Protein AF-A0A7Z0LKZ8-F1 (afdb_monomer_lite)

Organism: NCBI:txid1449798

Sequence (129 aa):
MATPSHTTPFEPLSSDSLTPWLSISQPILQWWMEQSVKGVQPLINVQLAWLESVSSAMQMEIEFCQAIAESNEKISHCLLINQSSPKSVQEITDCYQQAMQGLRNAQYDRFNKVTKLSQDFRKVLWEEI

pLDDT: mean 78.43, std 14.23, range [39.22, 91.31]

Foldseek 3Di:
DDDDDDDDPDDPDDPPPVVVVCVVCVVVVVVVVVVVVVVCVLVVQLVVLVVVLVVVLVVLVVVLVVLVVQLVVQLCCLPPVPPVDDDDPVSNVVSNVVSVVSSVVSVVVSVVVNVVSVVVSVVSVVVSD

Secondary structure (DSSP, 8-state):
---PPPPPS-----TTSSHHHHHHHHHHHHHHHHHHHHHHHHHHHHHHHHHHHHHHHHHHHHHHHHHHHHHHHHHHHHHHS-TTS---HHHHHHHHHHHHHHHHHHHHHHHHHHHHHHHHHHHHHHHH-

Structure (mmCIF, N/CA/C/O backbone):
data_AF-A0A7Z0LKZ8-F1
#
_entry.id   AF-A0A7Z0LKZ8-F1
#
loop_
_atom_site.group_PDB
_atom_site.id
_atom_site.type_symbol
_atom_site.label_atom_id
_atom_site.label_alt_id
_atom_site.label_comp_id
_atom_site.label_asym_id
_atom_site.label_entity_id
_atom_site.label_seq_id
_atom_site.pdbx_PDB_ins_code
_atom_site.Cartn_x
_atom_site.Cartn_y
_atom_site.Cartn_z
_atom_site.occupancy
_atom_site.B_iso_or_equiv
_atom_site.auth_seq_id
_atom_site.auth_comp_id
_atom_site.auth_asym_id
_atom_site.auth_atom_id
_atom_site.pdbx_PDB_model_num
ATOM 1 N N . MET A 1 1 ? 83.656 18.814 -13.928 1.00 39.47 1 MET A N 1
ATOM 2 C CA . MET A 1 1 ? 82.772 19.174 -12.800 1.00 39.47 1 MET A CA 1
ATOM 3 C C . MET A 1 1 ? 81.371 19.302 -13.360 1.00 39.47 1 MET A C 1
ATOM 5 O O . MET A 1 1 ? 81.156 20.160 -14.202 1.00 39.47 1 MET A O 1
ATOM 9 N N . ALA A 1 2 ? 80.491 18.370 -13.002 1.00 44.22 2 ALA A N 1
ATOM 10 C CA . ALA A 1 2 ? 79.100 18.347 -13.430 1.00 44.22 2 ALA A CA 1
ATOM 11 C C . ALA A 1 2 ? 78.221 18.899 -12.304 1.00 44.22 2 ALA A C 1
ATOM 13 O O . ALA A 1 2 ? 78.412 18.531 -11.146 1.00 44.22 2 ALA A O 1
ATOM 14 N N . THR A 1 3 ? 77.243 19.721 -12.660 1.00 39.22 3 THR A N 1
ATOM 15 C CA . THR A 1 3 ? 76.074 20.027 -11.832 1.00 39.22 3 THR A CA 1
ATOM 16 C C . THR A 1 3 ? 74.838 19.868 -12.719 1.00 39.22 3 THR A C 1
ATOM 18 O O . THR A 1 3 ? 74.754 20.548 -13.742 1.00 39.22 3 THR A O 1
ATOM 21 N N . PRO A 1 4 ? 73.899 18.959 -12.396 1.00 45.97 4 PRO A N 1
ATOM 22 C CA . PRO A 1 4 ? 72.660 18.808 -13.143 1.00 45.97 4 PRO A CA 1
ATOM 23 C C . PRO A 1 4 ? 71.596 19.750 -12.564 1.00 45.97 4 PRO A C 1
ATOM 25 O O . PRO A 1 4 ? 71.349 19.757 -11.358 1.00 45.97 4 PRO A O 1
ATOM 28 N N . SER A 1 5 ? 70.956 20.549 -13.416 1.00 44.25 5 SER A N 1
ATOM 29 C CA . SER A 1 5 ? 69.784 21.342 -13.039 1.00 44.25 5 SER A CA 1
ATOM 30 C C . SER A 1 5 ? 68.519 20.527 -13.298 1.00 44.25 5 SER A C 1
ATOM 32 O O . SER A 1 5 ? 68.289 20.042 -14.402 1.00 44.25 5 SER A O 1
ATOM 34 N N . HIS A 1 6 ? 67.743 20.350 -12.231 1.00 45.03 6 HIS A N 1
ATOM 35 C CA . HIS A 1 6 ? 66.535 19.540 -12.138 1.00 45.03 6 HIS A CA 1
ATOM 36 C C . HIS A 1 6 ? 65.446 19.948 -13.143 1.00 45.03 6 HIS A C 1
ATOM 38 O O . HIS A 1 6 ? 65.001 21.093 -13.160 1.00 45.03 6 HIS A O 1
ATOM 44 N N . THR A 1 7 ? 64.954 18.971 -13.906 1.00 44.53 7 THR A N 1
ATOM 45 C CA . THR A 1 7 ? 63.689 19.037 -14.644 1.00 44.53 7 THR A CA 1
ATOM 46 C C . THR A 1 7 ? 62.526 19.004 -13.650 1.00 44.53 7 THR A C 1
ATOM 48 O O . THR A 1 7 ? 62.366 18.039 -12.902 1.00 44.53 7 THR A O 1
ATOM 51 N N . THR A 1 8 ? 61.711 20.057 -13.617 1.00 50.03 8 THR A N 1
ATOM 52 C CA . THR A 1 8 ? 60.426 20.068 -12.905 1.00 50.03 8 THR A CA 1
ATOM 53 C C . THR A 1 8 ? 59.398 19.211 -13.666 1.00 50.03 8 THR A C 1
ATOM 55 O O . THR A 1 8 ? 59.242 19.432 -14.864 1.00 50.03 8 THR A O 1
ATOM 58 N N . PRO A 1 9 ? 58.672 18.261 -13.034 1.00 48.47 9 PRO A N 1
ATOM 59 C CA . PRO A 1 9 ? 57.892 17.235 -13.752 1.00 48.47 9 PRO A CA 1
ATOM 60 C C . PRO A 1 9 ? 56.488 17.650 -14.215 1.00 48.47 9 PRO A C 1
ATOM 62 O O . PRO A 1 9 ? 55.727 16.797 -14.658 1.00 48.47 9 PRO A O 1
ATOM 65 N N . PHE A 1 10 ? 56.104 18.917 -14.075 1.00 55.53 10 PHE A N 1
ATOM 66 C CA . PHE A 1 10 ? 54.751 19.367 -14.401 1.00 55.53 10 PHE A CA 1
ATOM 67 C C . PHE A 1 10 ? 54.793 20.475 -15.450 1.00 55.53 10 PHE A C 1
ATOM 69 O O . PHE A 1 10 ? 54.644 21.657 -15.147 1.00 55.53 10 PHE A O 1
ATOM 76 N N . GLU A 1 11 ? 54.988 20.068 -16.703 1.00 47.03 11 GLU A N 1
ATOM 77 C CA . GLU A 1 11 ? 54.425 20.809 -17.830 1.00 47.03 11 GLU A CA 1
ATOM 78 C C . GLU A 1 11 ? 52.899 20.616 -17.815 1.00 47.03 11 GLU A C 1
ATOM 80 O O . GLU A 1 11 ? 52.426 19.479 -17.703 1.00 47.03 11 GLU A O 1
ATOM 85 N N . PRO A 1 12 ? 52.099 21.690 -17.913 1.00 50.62 12 PRO A N 1
ATOM 86 C CA . PRO A 1 12 ? 50.668 21.550 -18.107 1.00 50.62 12 PRO A CA 1
ATOM 87 C C . PRO A 1 12 ? 50.455 20.967 -19.506 1.00 50.62 12 PRO A C 1
ATOM 89 O O . PRO A 1 12 ? 50.773 21.612 -20.505 1.00 50.62 12 PRO A O 1
ATOM 92 N N . LEU A 1 13 ? 49.950 19.729 -19.562 1.00 50.47 13 LEU A N 1
ATOM 93 C CA . LEU A 1 13 ? 49.548 19.062 -20.800 1.00 50.47 13 LEU A CA 1
ATOM 94 C C . LEU A 1 13 ? 48.738 20.040 -21.654 1.00 50.47 13 LEU A C 1
ATOM 96 O O . LEU A 1 13 ? 47.662 20.493 -21.263 1.00 50.47 13 LEU A O 1
ATOM 100 N N . SER A 1 14 ? 49.308 20.398 -22.801 1.00 51.78 14 SER A N 1
ATOM 101 C CA . SER A 1 14 ? 48.744 21.359 -23.733 1.00 51.78 14 SER A CA 1
ATOM 102 C C . SER A 1 14 ? 47.343 20.906 -24.147 1.00 51.78 14 SER A C 1
ATOM 104 O O . SER A 1 14 ? 47.163 19.800 -24.669 1.00 51.78 14 SER A O 1
ATOM 106 N N . SER A 1 15 ? 46.362 21.782 -23.918 1.00 52.75 15 SER A N 1
ATOM 107 C CA . SER A 1 15 ? 44.928 21.585 -24.180 1.00 52.75 15 SER A CA 1
ATOM 108 C C . SER A 1 15 ? 44.588 21.200 -25.633 1.00 52.75 15 SER A C 1
ATOM 110 O O . SER A 1 15 ? 43.468 20.767 -25.896 1.00 52.75 15 SER A O 1
ATOM 112 N N . ASP A 1 16 ? 45.537 21.324 -26.565 1.00 52.94 16 ASP A N 1
ATOM 113 C CA . ASP A 1 16 ? 45.336 21.112 -28.004 1.00 52.94 16 ASP A CA 1
ATOM 114 C C . ASP A 1 16 ? 45.506 19.654 -28.463 1.00 52.94 16 ASP A C 1
ATOM 116 O O . ASP A 1 16 ? 45.137 19.316 -29.585 1.00 52.94 16 ASP A O 1
ATOM 120 N N . SER A 1 17 ? 46.046 18.762 -27.625 1.00 55.66 17 SER A N 1
ATOM 121 C CA . SER A 1 17 ? 46.312 17.365 -28.025 1.00 55.66 17 SER A CA 1
ATOM 122 C C . SER A 1 17 ? 45.145 16.402 -27.773 1.00 55.66 17 SER A C 1
ATOM 124 O O . SER A 1 17 ? 45.088 15.325 -28.366 1.00 55.66 17 SER A O 1
ATOM 126 N N . LEU A 1 18 ? 44.196 16.782 -26.912 1.00 55.25 18 LEU A N 1
ATOM 127 C CA . LEU A 1 18 ? 43.050 15.943 -26.540 1.00 55.25 18 LEU A CA 1
ATOM 128 C C . LEU A 1 18 ? 41.867 16.085 -27.510 1.00 55.25 18 LEU A C 1
ATOM 130 O O . LEU A 1 18 ? 41.030 15.187 -27.592 1.00 55.25 18 LEU A O 1
ATOM 134 N N . THR A 1 19 ? 41.798 17.179 -28.271 1.00 61.78 19 THR A N 1
ATOM 135 C CA . THR A 1 19 ? 40.689 17.497 -29.184 1.00 61.78 19 THR A CA 1
ATOM 136 C C . THR A 1 19 ? 40.530 16.536 -30.374 1.00 61.78 19 THR A C 1
ATOM 138 O O . THR A 1 19 ? 39.378 16.225 -30.687 1.00 61.78 19 THR A O 1
ATOM 141 N N . PRO A 1 20 ? 41.587 15.984 -31.014 1.00 64.81 20 PRO A N 1
ATOM 142 C CA . PRO A 1 20 ? 41.414 15.055 -32.139 1.00 64.81 20 PRO A CA 1
ATOM 143 C C . PRO A 1 20 ? 40.930 13.671 -31.688 1.00 64.81 20 PRO A C 1
ATOM 145 O O . PRO A 1 20 ? 40.146 13.016 -32.365 1.00 64.81 20 PRO A O 1
ATOM 148 N N . TRP A 1 21 ? 41.381 13.214 -30.519 1.00 65.06 21 TRP A N 1
ATOM 149 C CA . TRP A 1 21 ? 40.939 11.947 -29.934 1.00 65.06 21 TRP A CA 1
ATOM 150 C C . TRP A 1 21 ? 39.486 12.040 -29.441 1.00 65.06 21 TRP A C 1
ATOM 152 O O . TRP A 1 21 ? 38.699 11.112 -29.643 1.00 65.06 21 TRP A O 1
ATOM 162 N N . LEU A 1 22 ? 39.104 13.175 -28.846 1.00 71.06 22 LEU A N 1
ATOM 163 C CA . LEU A 1 22 ? 37.729 13.435 -28.415 1.00 71.06 22 LEU A CA 1
ATOM 164 C C . LEU A 1 22 ? 36.754 13.514 -29.597 1.00 71.06 22 LEU A C 1
ATOM 166 O O . LEU A 1 22 ? 35.635 13.024 -29.483 1.00 71.06 22 LEU A O 1
ATOM 170 N N . SER A 1 23 ? 37.167 14.068 -30.742 1.00 71.38 23 SER A N 1
ATOM 171 C CA . SER A 1 23 ? 36.319 14.110 -31.941 1.00 71.38 23 SER A CA 1
ATOM 172 C C . SER A 1 23 ? 36.159 12.736 -32.605 1.00 71.38 23 SER A C 1
ATOM 174 O O . SER A 1 23 ? 35.055 12.388 -33.018 1.00 71.38 23 SER A O 1
ATOM 176 N N . ILE A 1 24 ? 37.212 11.909 -32.642 1.00 78.75 24 ILE A N 1
ATOM 177 C CA . ILE A 1 24 ? 37.148 10.531 -33.168 1.00 78.75 24 ILE A CA 1
ATOM 178 C C . ILE A 1 24 ? 36.300 9.621 -32.267 1.00 78.75 24 ILE A C 1
ATOM 180 O O . ILE A 1 24 ? 35.567 8.763 -32.758 1.00 78.75 24 ILE A O 1
ATOM 184 N N . SER A 1 25 ? 36.381 9.801 -30.947 1.00 81.44 25 SER A N 1
ATOM 185 C CA . SER A 1 25 ? 35.616 9.012 -29.972 1.00 81.44 25 SER A CA 1
ATOM 186 C C . SER A 1 25 ? 34.181 9.505 -29.768 1.00 81.44 25 SER A C 1
ATOM 188 O O . SER A 1 25 ? 33.378 8.788 -29.172 1.00 81.44 25 SER A O 1
ATOM 190 N N . GLN A 1 26 ? 33.823 10.678 -30.298 1.00 83.44 26 GLN A N 1
ATOM 191 C CA . GLN A 1 26 ? 32.514 11.310 -30.121 1.00 83.44 26 GLN A CA 1
ATOM 192 C C . GLN A 1 26 ? 31.317 10.395 -30.454 1.00 83.44 26 GLN A C 1
ATOM 194 O O . GLN A 1 26 ? 30.395 10.343 -29.640 1.00 83.44 26 GLN A O 1
ATOM 199 N N . PRO A 1 27 ? 31.310 9.611 -31.554 1.00 86.38 27 PRO A N 1
ATOM 200 C CA . PRO A 1 27 ? 30.191 8.715 -31.861 1.00 86.38 27 PRO A CA 1
ATOM 201 C C . PRO A 1 27 ? 30.059 7.567 -30.852 1.00 86.38 27 PRO A C 1
ATOM 203 O O . PRO A 1 27 ? 28.953 7.173 -30.493 1.00 86.38 27 PRO A O 1
ATOM 206 N N . ILE A 1 28 ? 31.191 7.046 -30.365 1.00 87.25 28 ILE A N 1
ATOM 207 C CA . ILE A 1 28 ? 31.230 5.970 -29.365 1.00 87.25 28 ILE A CA 1
ATOM 208 C C . ILE A 1 28 ? 30.788 6.503 -28.002 1.00 87.25 28 ILE A C 1
ATOM 210 O O . ILE A 1 28 ? 30.022 5.839 -27.312 1.00 87.25 28 ILE A O 1
ATOM 214 N N . LEU A 1 29 ? 31.228 7.706 -27.626 1.00 87.06 29 LEU A N 1
ATOM 215 C CA . LEU A 1 29 ? 30.802 8.381 -26.399 1.00 87.06 29 LEU A CA 1
ATOM 216 C C . LEU A 1 29 ? 29.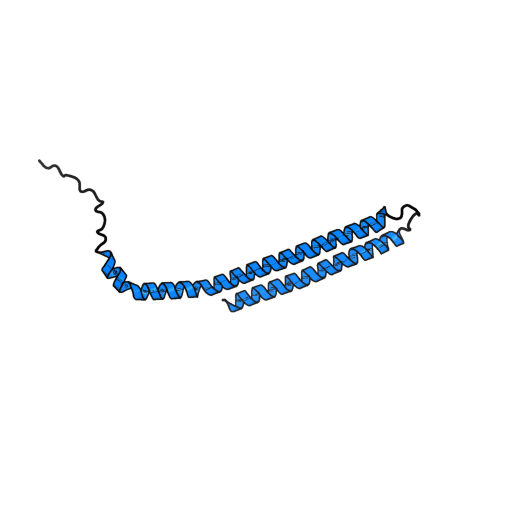306 8.696 -26.421 1.00 87.06 29 LEU A C 1
ATOM 218 O O . LEU A 1 29 ? 28.623 8.475 -25.423 1.00 87.06 29 LEU A O 1
ATOM 222 N N . GLN A 1 30 ? 28.787 9.161 -27.557 1.00 87.38 30 GLN A N 1
ATOM 223 C CA .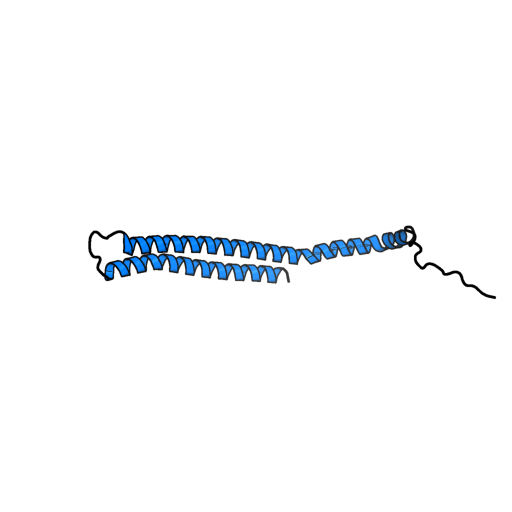 GLN A 1 30 ? 27.361 9.410 -27.729 1.00 87.38 30 GLN A CA 1
ATOM 224 C C . GLN A 1 30 ? 26.557 8.110 -27.623 1.00 87.38 30 GLN A C 1
ATOM 226 O O . GLN A 1 30 ? 25.609 8.050 -26.846 1.00 87.38 30 GLN A O 1
ATOM 231 N N . TRP A 1 31 ? 26.971 7.050 -28.321 1.00 87.81 31 TRP A N 1
ATOM 232 C CA . TRP A 1 31 ? 26.337 5.736 -28.210 1.00 87.81 31 TRP A CA 1
ATOM 233 C C . TRP A 1 31 ? 26.384 5.192 -26.776 1.00 87.81 31 TRP A C 1
ATOM 235 O O . TRP A 1 31 ? 25.381 4.702 -26.265 1.00 87.81 31 TRP A O 1
ATOM 245 N N . TRP A 1 32 ? 27.525 5.318 -26.096 1.00 87.50 32 TRP A N 1
ATOM 246 C CA . TRP A 1 32 ? 27.688 4.866 -24.716 1.00 87.50 32 TRP A CA 1
ATOM 247 C C . TRP A 1 32 ? 26.792 5.643 -23.748 1.00 87.50 32 TRP A C 1
ATOM 249 O O . TRP A 1 32 ? 26.207 5.052 -22.846 1.00 87.50 32 TRP A O 1
ATOM 259 N N . MET A 1 33 ? 26.637 6.951 -23.954 1.00 86.00 33 MET A N 1
ATOM 260 C CA . MET A 1 33 ? 25.734 7.796 -23.175 1.00 86.00 33 MET A CA 1
ATOM 261 C C . MET A 1 33 ? 24.261 7.462 -23.442 1.00 86.00 33 MET A C 1
ATOM 263 O O . MET A 1 33 ? 23.474 7.338 -22.509 1.00 86.00 33 MET A O 1
ATOM 267 N N . GLU A 1 34 ? 23.877 7.255 -24.701 1.00 85.94 34 GLU A N 1
ATOM 268 C CA . GLU A 1 34 ? 22.528 6.797 -25.047 1.00 85.94 34 GLU A CA 1
ATOM 269 C C . GLU A 1 34 ? 22.224 5.434 -24.410 1.00 85.94 34 GLU A C 1
ATOM 271 O O . GLU A 1 34 ? 21.108 5.193 -23.944 1.00 85.94 34 GLU A O 1
ATOM 276 N N . GLN A 1 35 ? 23.221 4.552 -24.351 1.00 84.94 35 GLN A N 1
ATOM 277 C CA . GLN A 1 35 ? 23.066 3.220 -23.789 1.00 84.94 35 GLN A CA 1
ATOM 278 C C . GLN A 1 35 ? 23.110 3.195 -22.262 1.00 84.94 35 GLN A C 1
ATOM 280 O O . GLN A 1 35 ? 22.396 2.397 -21.656 1.00 84.94 35 GLN A O 1
ATOM 285 N N . SER A 1 36 ? 23.868 4.088 -21.626 1.00 82.31 36 SER A N 1
ATOM 286 C CA . SER A 1 36 ? 23.857 4.240 -20.171 1.00 82.31 36 SER A CA 1
ATOM 287 C C . SER A 1 36 ? 22.518 4.790 -19.683 1.00 82.31 36 SER A C 1
ATOM 289 O O . SER A 1 36 ? 21.964 4.257 -18.727 1.00 82.31 36 SER A O 1
ATOM 291 N N . VAL A 1 37 ? 21.930 5.761 -20.391 1.00 81.69 37 VAL A N 1
ATOM 292 C CA . VAL A 1 37 ? 20.577 6.264 -20.094 1.00 81.69 37 VAL A CA 1
ATOM 293 C C . VAL A 1 37 ? 19.538 5.147 -20.207 1.00 81.69 37 VAL A C 1
ATOM 295 O O . VAL A 1 37 ? 18.734 4.960 -19.296 1.00 81.69 37 VAL A O 1
ATOM 298 N N . LYS A 1 38 ? 19.588 4.347 -21.279 1.00 80.44 38 LYS A N 1
ATOM 299 C CA . LYS A 1 38 ? 18.686 3.195 -21.445 1.00 80.44 38 LYS A CA 1
ATOM 300 C C . LYS A 1 38 ? 18.901 2.121 -20.377 1.00 80.44 38 LYS A C 1
ATOM 302 O O . LYS A 1 38 ? 17.932 1.515 -19.938 1.00 80.44 38 LYS A O 1
ATOM 307 N N . GLY A 1 39 ? 20.140 1.914 -19.933 1.00 78.19 39 GLY A N 1
ATOM 308 C CA . GLY A 1 39 ? 20.476 0.947 -18.886 1.00 78.19 39 GLY A CA 1
ATOM 309 C C . GLY A 1 39 ? 19.992 1.338 -17.486 1.00 78.19 39 GLY A C 1
ATOM 310 O O . GLY A 1 39 ? 19.819 0.463 -16.644 1.00 78.19 39 GLY A O 1
ATOM 311 N N . VAL A 1 40 ? 19.747 2.627 -17.228 1.00 83.88 40 VAL A N 1
ATOM 312 C CA . VAL A 1 40 ? 19.264 3.121 -15.923 1.00 83.88 40 VAL A CA 1
ATOM 313 C C . VAL A 1 40 ? 17.733 3.191 -15.861 1.00 83.88 40 VAL A C 1
ATOM 315 O O . VAL A 1 40 ? 17.166 3.196 -14.770 1.00 83.88 40 VAL A O 1
ATOM 318 N N . GLN A 1 41 ? 17.041 3.191 -17.004 1.00 84.25 41 GLN A N 1
ATOM 319 C CA . GLN A 1 41 ? 15.578 3.282 -17.053 1.00 84.25 41 GLN A CA 1
ATOM 320 C C . GLN A 1 41 ? 14.854 2.201 -16.218 1.00 84.25 41 GLN A C 1
ATO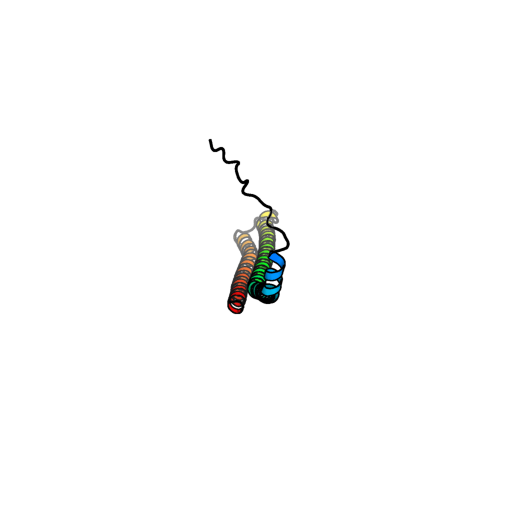M 322 O O . GLN A 1 41 ? 13.973 2.581 -15.443 1.00 84.25 41 GLN A O 1
ATOM 327 N N . PRO A 1 42 ? 15.235 0.907 -16.268 1.00 85.81 42 PRO A N 1
ATOM 328 C CA . PRO A 1 42 ? 14.594 -0.122 -15.443 1.00 85.81 42 PRO A CA 1
ATOM 329 C C . PRO A 1 42 ? 14.773 0.131 -13.942 1.00 85.81 42 PRO A C 1
ATOM 331 O O . PRO A 1 42 ? 13.848 -0.022 -13.147 1.00 85.81 42 PRO A O 1
ATOM 334 N N . LEU A 1 43 ? 15.956 0.613 -13.542 1.00 86.06 43 LEU A N 1
ATOM 335 C CA . LEU A 1 43 ? 16.245 0.958 -12.150 1.00 86.06 43 LEU A CA 1
ATOM 336 C C . LEU A 1 43 ? 15.374 2.125 -11.665 1.00 86.06 43 LEU A C 1
ATOM 338 O O . LEU A 1 43 ? 14.894 2.101 -10.533 1.00 86.06 43 LEU A O 1
ATOM 342 N N . ILE A 1 44 ? 15.148 3.131 -12.516 1.00 87.31 44 ILE A N 1
ATOM 343 C CA . ILE A 1 44 ? 14.243 4.246 -12.210 1.00 87.31 44 ILE A CA 1
ATOM 344 C C . ILE A 1 44 ? 12.812 3.732 -12.018 1.00 87.31 44 ILE A C 1
ATOM 346 O O . ILE A 1 44 ? 12.165 4.114 -11.044 1.00 87.31 44 ILE A O 1
ATOM 350 N N . ASN A 1 45 ? 12.336 2.841 -12.891 1.00 87.69 45 ASN A N 1
ATOM 351 C CA . ASN A 1 45 ? 10.989 2.270 -12.803 1.00 87.69 45 ASN A CA 1
ATOM 352 C C . ASN A 1 45 ? 10.798 1.471 -11.504 1.00 87.69 45 ASN A C 1
ATOM 354 O O . ASN A 1 45 ? 9.812 1.666 -10.793 1.00 87.69 45 ASN A O 1
ATOM 358 N N . VAL A 1 46 ? 11.777 0.639 -11.136 1.00 88.31 46 VAL A N 1
ATOM 359 C CA . VAL A 1 46 ? 11.761 -0.106 -9.867 1.00 88.31 46 VAL A CA 1
ATOM 360 C C . VAL A 1 46 ? 11.784 0.842 -8.665 1.00 88.31 46 VAL A C 1
ATOM 362 O O . VAL A 1 46 ? 11.032 0.641 -7.710 1.00 88.31 46 VAL A O 1
ATOM 365 N N . GLN A 1 47 ? 12.608 1.892 -8.703 1.00 88.00 47 GLN A N 1
ATOM 366 C CA . GLN A 1 47 ? 12.686 2.875 -7.621 1.00 88.00 47 GLN A CA 1
ATOM 367 C C . GLN A 1 47 ? 11.366 3.637 -7.443 1.00 88.00 47 GLN A C 1
ATOM 369 O O . GLN A 1 47 ? 10.947 3.885 -6.310 1.00 88.00 47 GLN A O 1
ATOM 374 N N . LEU A 1 48 ? 10.694 3.982 -8.544 1.00 89.38 48 LEU A N 1
ATOM 375 C CA . LEU A 1 48 ? 9.366 4.595 -8.520 1.00 89.38 48 LEU A CA 1
ATOM 376 C C . LEU A 1 48 ? 8.329 3.645 -7.914 1.00 89.38 48 LEU A C 1
ATOM 378 O O . LEU A 1 48 ? 7.663 4.018 -6.950 1.00 89.38 48 LEU A O 1
ATOM 382 N N . ALA A 1 49 ? 8.262 2.398 -8.387 1.00 89.12 49 ALA A N 1
ATOM 383 C CA . ALA A 1 49 ? 7.338 1.397 -7.853 1.00 89.12 49 ALA A CA 1
ATOM 384 C C . ALA A 1 49 ? 7.573 1.117 -6.357 1.00 89.12 49 ALA A C 1
ATOM 386 O O . ALA A 1 49 ? 6.630 0.905 -5.590 1.00 89.12 49 ALA A O 1
ATOM 387 N N . TRP A 1 50 ? 8.830 1.158 -5.906 1.00 86.81 50 TRP A N 1
ATOM 388 C CA . TRP A 1 50 ? 9.163 1.050 -4.488 1.00 86.81 50 TRP A CA 1
ATOM 389 C C . TRP A 1 50 ? 8.609 2.230 -3.677 1.00 86.81 50 TRP A C 1
ATOM 391 O O . TRP A 1 50 ? 7.982 2.013 -2.638 1.00 86.81 50 TRP A O 1
ATOM 401 N N . LEU A 1 51 ? 8.792 3.468 -4.149 1.00 90.69 51 LEU A N 1
ATOM 402 C CA . LEU A 1 51 ? 8.266 4.664 -3.480 1.00 90.69 51 LEU A CA 1
ATOM 403 C C . LEU A 1 51 ? 6.734 4.660 -3.412 1.00 90.69 51 LEU A C 1
ATOM 405 O O . LEU A 1 51 ? 6.167 4.973 -2.364 1.00 90.69 51 LEU A O 1
ATOM 409 N N . GLU A 1 52 ? 6.065 4.265 -4.493 1.00 89.88 52 GLU A N 1
ATOM 410 C CA . GLU A 1 52 ? 4.604 4.126 -4.543 1.00 89.88 52 GLU A CA 1
ATOM 411 C C . GLU A 1 52 ? 4.099 3.074 -3.549 1.00 89.88 52 GLU A C 1
ATOM 413 O O . GLU A 1 52 ? 3.126 3.304 -2.821 1.00 89.88 52 GLU A O 1
ATOM 418 N N . SER A 1 53 ? 4.807 1.946 -3.449 1.00 87.88 53 SER A N 1
ATOM 419 C CA . SER A 1 53 ? 4.547 0.914 -2.447 1.00 87.88 53 SER A CA 1
ATOM 420 C C . SER A 1 53 ? 4.716 1.471 -1.024 1.00 87.88 53 SER A C 1
ATOM 422 O O . SER A 1 53 ? 3.823 1.342 -0.186 1.00 87.88 53 SER A O 1
ATOM 424 N N . VAL A 1 54 ? 5.815 2.165 -0.726 1.00 87.50 54 VAL A N 1
ATOM 425 C CA . VAL A 1 54 ? 6.032 2.762 0.605 1.00 87.50 54 VAL A CA 1
ATOM 426 C C . VAL A 1 54 ? 4.942 3.781 0.955 1.00 87.50 54 VAL A C 1
ATOM 428 O O . VAL A 1 54 ? 4.405 3.744 2.063 1.00 87.50 54 VAL A O 1
ATOM 431 N N . SER A 1 55 ? 4.571 4.653 0.016 1.00 89.75 55 SER A N 1
ATOM 432 C CA . SER A 1 55 ? 3.506 5.641 0.215 1.00 89.75 55 SER A CA 1
ATOM 433 C C . SER A 1 55 ? 2.161 4.973 0.516 1.00 89.75 55 SER A C 1
ATOM 435 O O . SER A 1 55 ? 1.496 5.321 1.494 1.00 89.75 55 SER A O 1
ATOM 437 N N . SER A 1 56 ? 1.805 3.946 -0.257 1.00 89.31 56 SER A N 1
ATOM 438 C CA . SER A 1 56 ? 0.578 3.172 -0.054 1.00 89.31 56 SER A CA 1
ATOM 439 C C . SER A 1 56 ? 0.572 2.450 1.297 1.00 89.31 56 SER A C 1
ATOM 441 O O . SER A 1 56 ? -0.446 2.434 1.989 1.00 89.31 56 SER A O 1
ATOM 443 N N . ALA A 1 57 ? 1.710 1.887 1.714 1.00 87.94 57 ALA A N 1
ATOM 444 C CA . ALA A 1 57 ? 1.862 1.271 3.029 1.00 87.94 57 ALA A CA 1
ATOM 445 C C . ALA A 1 57 ? 1.658 2.280 4.162 1.00 87.94 57 ALA A C 1
ATOM 447 O O . ALA A 1 57 ? 0.920 2.007 5.107 1.00 87.94 57 ALA A O 1
ATOM 448 N N . MET A 1 58 ? 2.247 3.468 4.040 1.00 86.69 58 MET A N 1
ATOM 449 C CA . MET A 1 58 ? 2.108 4.526 5.034 1.00 86.69 58 MET A CA 1
ATOM 450 C C . MET A 1 58 ? 0.660 5.014 5.165 1.00 86.69 58 MET A C 1
ATOM 452 O O . MET A 1 58 ? 0.179 5.197 6.282 1.00 86.69 58 MET A O 1
ATOM 456 N N . GLN A 1 59 ? -0.063 5.145 4.049 1.00 89.50 59 GLN A N 1
ATOM 457 C CA . GLN A 1 59 ? -1.487 5.489 4.064 1.00 89.50 59 GLN A CA 1
ATOM 458 C C . GLN A 1 59 ? -2.316 4.447 4.835 1.00 89.50 59 GLN A C 1
ATOM 460 O O . GLN A 1 59 ? -3.166 4.809 5.647 1.00 89.50 59 GLN A O 1
ATOM 465 N N . MET A 1 60 ? -2.023 3.156 4.653 1.00 88.94 60 MET A N 1
ATOM 466 C CA . MET A 1 60 ? -2.692 2.083 5.398 1.00 88.94 60 MET A CA 1
ATOM 467 C C . MET A 1 60 ? -2.392 2.112 6.900 1.00 88.94 60 MET A C 1
ATOM 469 O O . MET A 1 60 ? -3.275 1.814 7.702 1.00 88.94 60 MET A O 1
ATOM 473 N N . GLU A 1 61 ? -1.166 2.459 7.303 1.00 87.12 61 GLU A N 1
ATOM 474 C CA . GLU A 1 61 ? -0.835 2.618 8.725 1.00 87.12 61 GLU A CA 1
ATOM 475 C C . GLU A 1 61 ? -1.602 3.784 9.354 1.00 87.12 61 GLU A C 1
ATOM 477 O O . GLU A 1 61 ? -2.071 3.666 10.483 1.00 87.12 61 GLU A O 1
ATOM 482 N N . ILE A 1 62 ? -1.776 4.892 8.626 1.00 90.88 62 ILE A N 1
ATOM 483 C CA . ILE A 1 62 ? -2.569 6.037 9.094 1.00 90.88 62 ILE A CA 1
ATOM 484 C C . ILE A 1 62 ? -4.033 5.630 9.291 1.00 90.88 62 ILE A C 1
ATOM 486 O O . ILE A 1 62 ? -4.587 5.877 10.362 1.00 90.88 62 ILE A O 1
ATOM 490 N N . GLU A 1 63 ? -4.637 4.961 8.302 1.00 88.50 63 GLU A N 1
ATOM 491 C CA . GLU A 1 63 ? -6.006 4.424 8.396 1.00 88.50 63 GLU A CA 1
ATOM 492 C C . GLU A 1 63 ? -6.156 3.480 9.600 1.00 88.50 63 GLU A C 1
ATOM 494 O O . GLU A 1 63 ? -7.129 3.545 10.353 1.00 88.50 63 GLU A O 1
ATOM 499 N N . PHE A 1 64 ? -5.163 2.621 9.833 1.00 89.06 64 PHE A N 1
ATOM 500 C CA . PHE A 1 64 ? -5.174 1.702 10.964 1.00 89.06 64 PHE A CA 1
ATOM 501 C C . PHE A 1 64 ? -5.036 2.419 12.315 1.00 89.06 64 PHE A C 1
ATOM 503 O O . PHE A 1 64 ? -5.752 2.094 13.261 1.00 89.06 64 PHE A O 1
ATOM 510 N N . CYS A 1 65 ? -4.165 3.425 12.415 1.00 90.44 65 CYS A N 1
ATOM 511 C CA . CYS A 1 65 ? -4.034 4.260 13.610 1.00 90.44 65 CYS A CA 1
ATOM 512 C C . CYS A 1 65 ? -5.335 5.005 13.937 1.00 90.44 65 CYS A C 1
ATOM 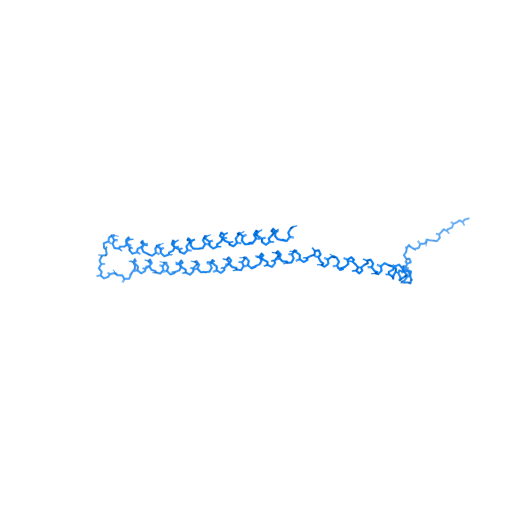514 O O . CYS A 1 65 ? -5.702 5.105 15.108 1.00 90.44 65 CYS A O 1
ATOM 516 N N . GLN A 1 66 ? -6.058 5.483 12.920 1.00 90.44 66 GLN A N 1
ATOM 517 C CA . GLN A 1 66 ? -7.385 6.078 13.094 1.00 90.44 66 GLN A CA 1
ATOM 518 C C . GLN A 1 66 ? -8.382 5.053 13.646 1.00 90.44 66 GLN A C 1
ATOM 520 O O . GLN A 1 66 ? -9.032 5.317 14.655 1.00 90.44 66 GLN A O 1
ATOM 525 N N . ALA A 1 67 ? -8.425 3.847 13.073 1.00 89.88 67 ALA A N 1
ATOM 526 C CA . ALA A 1 67 ? -9.284 2.772 13.569 1.00 89.88 67 ALA A CA 1
ATOM 527 C C . ALA A 1 67 ? -8.961 2.373 15.025 1.00 89.88 67 ALA A C 1
ATOM 529 O O . ALA A 1 67 ? -9.872 2.087 15.806 1.00 89.88 67 ALA A O 1
ATOM 530 N N . ILE A 1 68 ? -7.681 2.387 15.423 1.00 89.12 68 ILE A N 1
ATOM 531 C CA . ILE A 1 68 ? -7.271 2.191 16.824 1.00 89.12 68 ILE A CA 1
ATOM 532 C C . ILE A 1 68 ? -7.823 3.310 17.710 1.00 89.12 68 ILE A C 1
ATOM 534 O O . ILE A 1 68 ? -8.387 3.021 18.766 1.00 89.12 68 ILE A O 1
ATOM 538 N N . ALA A 1 69 ? -7.666 4.571 17.304 1.00 91.31 69 ALA A N 1
ATOM 539 C CA . ALA A 1 69 ? -8.141 5.713 18.081 1.00 91.31 69 ALA A CA 1
ATOM 540 C C . ALA A 1 69 ? -9.663 5.655 18.296 1.00 91.31 69 ALA A C 1
ATOM 542 O O . ALA A 1 69 ? -10.120 5.754 19.434 1.00 91.31 69 ALA A O 1
ATOM 543 N N . GLU A 1 70 ? -10.431 5.380 17.240 1.00 89.69 70 GLU A N 1
ATOM 544 C CA . GLU A 1 70 ? -11.887 5.202 17.312 1.00 89.69 70 GLU A CA 1
ATOM 545 C C . GLU A 1 70 ? -12.293 4.007 18.188 1.00 89.69 70 GLU A C 1
ATOM 547 O O . GLU A 1 70 ? -13.260 4.071 18.949 1.00 89.69 70 GLU A O 1
ATOM 552 N N . SER A 1 71 ? -11.564 2.890 18.098 1.00 88.00 71 SER A N 1
ATOM 553 C CA . SER A 1 71 ? -11.812 1.721 18.946 1.00 88.00 71 SER A CA 1
ATOM 554 C C . SER A 1 71 ? -11.555 2.044 20.418 1.00 88.00 71 SER A C 1
ATOM 556 O O . SER A 1 71 ? -12.341 1.659 21.282 1.00 88.00 71 SER A O 1
ATOM 558 N N . ASN A 1 72 ? -10.483 2.776 20.719 1.00 86.94 72 ASN A N 1
ATOM 559 C CA . ASN A 1 72 ? -10.144 3.178 22.081 1.00 86.94 72 ASN A CA 1
ATOM 560 C C . ASN A 1 72 ? -11.161 4.167 22.657 1.00 86.94 72 ASN A C 1
ATOM 562 O O . ASN A 1 72 ? -11.507 4.064 23.835 1.00 86.94 72 ASN A O 1
ATOM 566 N N . GLU A 1 73 ? -11.679 5.082 21.838 1.00 87.62 73 GLU A N 1
ATOM 567 C CA . GLU A 1 73 ? -12.789 5.957 22.215 1.00 87.62 73 GLU A CA 1
ATOM 568 C C . GLU A 1 73 ? -14.027 5.127 22.577 1.00 87.62 73 GLU A C 1
ATOM 570 O O . GLU A 1 73 ? -14.556 5.260 23.681 1.00 87.62 73 GLU A O 1
ATOM 575 N N . LYS A 1 74 ? -14.431 4.178 21.721 1.00 85.75 74 LYS A N 1
ATOM 576 C CA . LYS A 1 74 ? -15.563 3.273 21.992 1.00 85.75 74 LYS A CA 1
ATOM 577 C C . LYS A 1 74 ? -15.367 2.464 23.275 1.00 85.75 74 LYS A C 1
ATOM 579 O O . LYS A 1 74 ? -16.281 2.400 24.093 1.00 85.75 74 LYS A O 1
ATOM 584 N N . ILE A 1 75 ? -14.177 1.900 23.494 1.00 85.88 75 ILE A N 1
ATOM 585 C CA . ILE A 1 75 ? -13.838 1.161 24.724 1.00 85.88 75 ILE A CA 1
ATOM 586 C C . ILE A 1 75 ? -13.941 2.077 25.949 1.00 85.88 75 ILE A C 1
ATOM 588 O O . ILE A 1 75 ? -14.523 1.695 26.966 1.00 85.88 75 ILE A O 1
ATOM 592 N N . SER A 1 76 ? -13.435 3.304 25.845 1.00 84.69 76 SER A N 1
ATOM 593 C CA . SER A 1 76 ? -13.513 4.296 26.920 1.00 84.69 76 SER A CA 1
ATOM 594 C C . SER A 1 76 ? -14.966 4.671 27.223 1.00 84.69 76 SER A C 1
ATOM 596 O O . SER A 1 76 ? -15.354 4.711 28.388 1.00 84.69 76 SER A O 1
ATOM 598 N N . HIS A 1 77 ? -15.811 4.840 26.202 1.00 83.00 77 HIS A N 1
ATOM 599 C CA . HIS A 1 77 ? -17.257 5.035 26.356 1.00 83.00 77 HIS A CA 1
ATOM 600 C C . HIS A 1 77 ? -17.944 3.835 27.030 1.00 83.00 77 HIS A C 1
ATOM 602 O O . HIS A 1 77 ? -18.777 4.026 27.921 1.00 83.00 77 HIS A O 1
ATOM 608 N N . CYS A 1 78 ? -17.580 2.600 26.659 1.00 78.12 78 CYS A N 1
ATOM 609 C CA . CYS A 1 78 ? -18.112 1.386 27.285 1.00 78.12 78 CYS A CA 1
ATOM 610 C C . CYS A 1 78 ? -17.851 1.369 28.800 1.00 78.12 78 CYS A C 1
ATOM 612 O O . CYS A 1 78 ? -18.754 1.008 29.565 1.00 78.12 78 CYS A O 1
ATOM 614 N N . LEU A 1 79 ? -16.645 1.781 29.209 1.00 76.69 79 LEU A N 1
ATOM 615 C CA . LEU A 1 79 ? -16.148 1.709 30.585 1.00 76.69 79 LEU A CA 1
ATOM 616 C C . LEU A 1 79 ? -16.510 2.930 31.450 1.00 76.69 79 LEU A C 1
ATOM 618 O O . LEU A 1 79 ? -16.739 2.763 32.645 1.00 76.69 79 LEU A O 1
ATOM 622 N N . LEU A 1 80 ? -16.561 4.142 30.883 1.00 75.25 80 LEU A N 1
ATOM 623 C CA . LEU A 1 80 ? -16.598 5.391 31.660 1.00 75.25 80 LEU A CA 1
ATOM 624 C C . LEU A 1 80 ? -17.948 6.126 31.653 1.00 75.25 80 LEU A C 1
ATOM 626 O O . LEU A 1 80 ? -18.225 6.849 32.606 1.00 75.25 80 LEU A O 1
ATOM 630 N N . ILE A 1 81 ? -18.787 5.983 30.619 1.00 63.50 81 ILE A N 1
ATOM 631 C CA . ILE A 1 81 ? -19.873 6.959 30.361 1.00 63.50 81 ILE A CA 1
ATOM 632 C C . ILE A 1 81 ? -21.237 6.613 30.978 1.00 63.50 81 ILE A C 1
ATOM 634 O O . ILE A 1 81 ? -22.083 7.488 31.126 1.00 63.50 81 ILE A O 1
ATOM 638 N N . ASN A 1 82 ? -21.426 5.394 31.484 1.00 58.25 82 ASN A N 1
ATOM 639 C CA . ASN A 1 82 ? -22.672 4.995 32.155 1.00 58.25 82 ASN A CA 1
ATOM 640 C C . ASN A 1 82 ? -22.451 4.744 33.655 1.00 58.25 82 ASN A C 1
ATOM 642 O O . ASN A 1 82 ? -22.714 3.653 34.149 1.00 58.25 82 ASN A O 1
ATOM 646 N N . GLN A 1 83 ? -21.959 5.747 34.389 1.00 59.59 83 GLN A N 1
ATOM 647 C CA . GLN A 1 83 ? -21.802 5.673 35.854 1.00 59.59 83 GLN A CA 1
ATOM 648 C C . GLN A 1 83 ? -23.136 5.718 36.623 1.00 59.59 83 GLN A C 1
ATOM 650 O O . GLN A 1 83 ? -23.160 5.530 37.835 1.00 59.59 83 GLN A O 1
ATOM 655 N N . SER A 1 84 ? -24.254 5.966 35.940 1.00 59.34 84 SER A N 1
ATOM 656 C CA . SER A 1 84 ? -25.587 6.106 36.534 1.00 59.34 84 SER A CA 1
ATOM 657 C C . SER A 1 84 ? -26.266 4.776 36.900 1.00 59.34 84 SER A C 1
ATOM 659 O O . SER A 1 84 ? -27.278 4.797 37.595 1.00 59.34 84 SER A O 1
ATOM 661 N N . SER A 1 85 ? -25.718 3.624 36.492 1.00 58.81 85 SER A N 1
ATOM 662 C CA . SER A 1 85 ? -26.173 2.292 36.919 1.00 58.81 85 SER A CA 1
ATOM 663 C C . SER A 1 85 ? -25.020 1.285 36.828 1.00 58.81 85 SER A C 1
ATOM 665 O O . SER A 1 85 ? -24.291 1.316 35.835 1.00 58.81 85 SER A O 1
ATOM 667 N N . PRO A 1 86 ? -24.834 0.373 37.803 1.00 60.22 86 PRO A N 1
ATOM 668 C CA . PRO A 1 86 ? -23.837 -0.686 37.687 1.00 60.22 86 PRO A CA 1
ATOM 669 C C . PRO A 1 86 ? -24.165 -1.560 36.469 1.00 60.22 86 PRO A C 1
ATOM 671 O O . PRO A 1 86 ? -25.186 -2.246 36.449 1.00 60.22 86 PRO A O 1
ATOM 674 N N . LYS A 1 87 ? -23.319 -1.504 35.435 1.00 65.94 87 LYS A N 1
ATOM 675 C CA . LYS A 1 87 ? -23.409 -2.410 34.285 1.00 65.94 87 LYS A CA 1
ATOM 676 C C . LYS A 1 87 ? -23.074 -3.827 34.723 1.00 65.94 87 LYS A C 1
ATOM 678 O O . LYS A 1 87 ? -22.152 -4.041 35.514 1.00 65.94 87 LYS A O 1
ATOM 683 N N . SER A 1 88 ? -23.786 -4.797 34.165 1.00 75.06 88 SER A N 1
ATOM 684 C CA . SER A 1 88 ? -23.382 -6.192 34.291 1.00 75.06 88 SER A CA 1
ATOM 685 C C . SER A 1 88 ? -22.047 -6.412 33.569 1.00 75.06 88 SER A C 1
ATOM 687 O O . SER A 1 88 ? -21.740 -5.758 32.570 1.00 75.06 88 SER A O 1
ATOM 689 N N . VAL A 1 89 ? -21.244 -7.360 34.057 1.00 78.00 89 VAL A N 1
ATOM 690 C CA . VAL A 1 89 ? -19.980 -7.751 33.403 1.00 78.00 89 VAL A CA 1
ATOM 691 C C . VAL A 1 89 ? -20.221 -8.142 31.938 1.00 78.00 89 VAL A C 1
ATOM 693 O O . VAL A 1 89 ? -19.421 -7.795 31.075 1.00 78.00 89 VAL A O 1
ATOM 696 N N . GLN A 1 90 ? -21.366 -8.768 31.653 1.00 80.88 90 GLN A N 1
ATOM 697 C CA . GLN A 1 90 ? -21.783 -9.175 30.313 1.00 80.88 90 GLN A CA 1
ATOM 698 C C . GLN A 1 90 ? -21.901 -7.983 29.346 1.00 80.88 90 GLN A C 1
ATOM 700 O O . GLN A 1 90 ? -21.326 -8.017 28.264 1.00 80.88 90 GLN A O 1
ATOM 705 N N . GLU A 1 91 ? -22.560 -6.892 29.750 1.00 78.81 91 GLU A N 1
ATOM 706 C CA . GLU A 1 91 ? -22.737 -5.700 28.902 1.00 78.81 91 GLU A CA 1
ATOM 707 C C . GLU A 1 91 ? -21.411 -4.994 28.589 1.00 78.81 91 GLU A C 1
ATOM 709 O O . GLU A 1 91 ? -21.236 -4.426 27.509 1.00 78.81 91 GLU A O 1
ATOM 714 N N . ILE A 1 92 ? -20.460 -5.022 29.528 1.00 80.25 92 ILE A N 1
ATOM 715 C CA . ILE A 1 92 ? -19.118 -4.466 29.320 1.00 80.25 92 ILE A CA 1
ATOM 716 C C . ILE A 1 92 ? -18.340 -5.337 28.330 1.00 80.25 92 ILE A C 1
ATOM 718 O O . ILE A 1 92 ? -17.718 -4.805 27.408 1.00 80.25 92 ILE A O 1
ATOM 722 N N . THR A 1 93 ? -18.396 -6.662 28.491 1.00 83.81 93 THR A N 1
ATOM 723 C CA . THR A 1 93 ? -17.747 -7.614 27.583 1.00 83.81 93 THR A CA 1
ATOM 724 C C . THR A 1 93 ? -18.313 -7.520 26.168 1.00 83.81 93 THR A C 1
ATOM 726 O O . THR A 1 93 ? -17.533 -7.450 25.219 1.00 83.81 93 THR A O 1
ATOM 729 N N . ASP A 1 94 ? -19.633 -7.428 26.011 1.00 85.69 94 ASP A N 1
ATOM 730 C CA . ASP A 1 94 ? -20.282 -7.321 24.701 1.00 85.69 94 ASP A CA 1
ATOM 731 C C . ASP A 1 94 ? -19.910 -6.003 23.992 1.00 85.69 94 ASP A C 1
ATOM 733 O O . ASP A 1 94 ? -19.572 -5.998 22.805 1.00 85.69 94 ASP A O 1
ATOM 737 N N . CYS A 1 95 ? -19.884 -4.887 24.732 1.00 83.12 95 CYS A N 1
ATOM 738 C CA . CYS A 1 95 ? -19.473 -3.574 24.221 1.00 83.12 95 CYS A CA 1
ATOM 739 C C . CYS A 1 95 ? -17.990 -3.557 23.800 1.00 83.12 95 CYS A C 1
ATOM 741 O O . CYS A 1 95 ? -17.643 -3.067 22.723 1.00 83.12 95 CYS A O 1
ATOM 743 N N . TYR A 1 96 ? -17.111 -4.161 24.608 1.00 84.69 96 TYR A N 1
ATOM 744 C CA . TYR A 1 96 ? -15.694 -4.325 24.278 1.00 84.69 96 TYR A CA 1
ATOM 745 C C . TYR A 1 96 ? -15.491 -5.211 23.043 1.00 84.69 96 TYR A C 1
ATOM 747 O O . TYR A 1 96 ? -14.699 -4.879 22.160 1.00 84.69 96 TYR A O 1
ATOM 755 N N . GLN A 1 97 ? -16.226 -6.321 22.949 1.00 87.81 97 GLN A N 1
ATOM 756 C CA . GLN A 1 97 ? -16.131 -7.243 21.824 1.00 87.81 97 GLN A CA 1
ATOM 757 C C . GLN A 1 97 ? -16.540 -6.568 20.510 1.00 87.81 97 GLN A C 1
ATOM 759 O O . GLN A 1 97 ? -15.857 -6.755 19.503 1.00 87.81 97 GLN A O 1
ATOM 764 N N . GLN A 1 98 ? -17.586 -5.736 20.521 1.00 87.06 98 GLN A N 1
ATOM 765 C CA . GLN A 1 98 ? -17.976 -4.938 19.355 1.00 87.06 98 GLN A CA 1
ATOM 766 C C . GLN A 1 98 ? -16.910 -3.907 18.968 1.00 87.06 98 GLN A C 1
ATOM 768 O O . GLN A 1 98 ? -16.586 -3.783 17.786 1.00 87.06 98 GLN A O 1
ATOM 773 N N . ALA A 1 99 ? -16.326 -3.199 19.940 1.00 83.44 99 ALA A N 1
ATOM 774 C CA . ALA A 1 99 ? -15.257 -2.238 19.665 1.00 83.44 99 ALA A CA 1
ATOM 775 C C . ALA A 1 99 ? -14.027 -2.926 19.040 1.00 83.44 99 ALA A C 1
ATOM 777 O O . ALA A 1 99 ? -13.533 -2.507 17.992 1.00 83.44 99 ALA A O 1
ATOM 778 N N . MET A 1 100 ? -13.610 -4.061 19.609 1.00 86.12 100 MET A N 1
ATOM 779 C CA . MET A 1 100 ? -12.487 -4.854 19.103 1.00 86.12 100 MET A CA 1
AT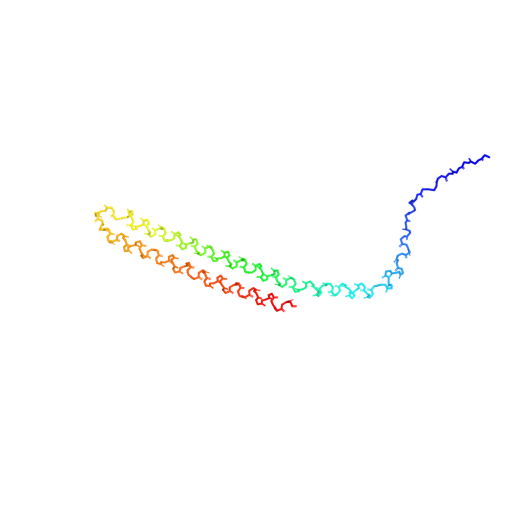OM 780 C C . MET A 1 100 ? -12.760 -5.520 17.753 1.00 86.12 100 MET A C 1
ATOM 782 O O . MET A 1 100 ? -11.820 -5.788 17.001 1.00 86.12 100 MET A O 1
ATOM 786 N N . GLN A 1 101 ? -14.019 -5.800 17.416 1.00 88.56 101 GLN A N 1
ATOM 787 C CA . GLN A 1 101 ? -14.379 -6.367 16.119 1.00 88.56 101 GLN A CA 1
ATOM 788 C C . GLN A 1 101 ? -14.069 -5.393 14.974 1.00 88.56 101 GLN A C 1
ATOM 790 O O . GLN A 1 101 ? -13.544 -5.819 13.946 1.00 88.56 101 GLN A O 1
ATOM 795 N N . GLY A 1 102 ? -14.303 -4.091 15.175 1.00 83.19 102 GLY A N 1
ATOM 796 C CA . GLY A 1 102 ? -13.924 -3.052 14.212 1.00 83.19 102 GLY A CA 1
ATOM 797 C C . GLY A 1 102 ? -12.413 -3.001 13.973 1.00 83.19 102 GLY A C 1
ATOM 798 O O . GLY A 1 102 ? -11.967 -3.033 12.826 1.00 83.19 102 GLY A O 1
ATOM 799 N N . LEU A 1 103 ? -11.621 -3.029 15.050 1.00 87.50 103 LEU A N 1
ATOM 800 C CA . LEU A 1 103 ? -10.159 -3.049 14.963 1.00 87.50 103 LEU A CA 1
ATOM 801 C C . LEU A 1 103 ? -9.632 -4.314 14.267 1.00 87.50 103 LEU A C 1
ATOM 803 O O . LEU A 1 103 ? -8.730 -4.241 13.432 1.00 87.50 103 LEU A O 1
ATOM 807 N N . ARG A 1 104 ? -10.211 -5.481 14.576 1.00 87.31 104 ARG A N 1
ATOM 808 C CA . ARG A 1 104 ? -9.836 -6.757 13.950 1.00 87.31 104 ARG A CA 1
ATOM 809 C C . ARG A 1 104 ? -10.078 -6.735 12.442 1.00 87.31 104 ARG A C 1
ATOM 811 O O . ARG A 1 104 ? -9.220 -7.190 11.691 1.00 87.31 104 ARG A O 1
ATOM 818 N N . ASN A 1 105 ? -11.220 -6.204 12.011 1.00 87.62 105 ASN A N 1
ATOM 819 C CA . ASN A 1 105 ? -11.540 -6.079 10.592 1.00 87.62 105 ASN A CA 1
ATOM 820 C C . ASN A 1 105 ? -10.545 -5.141 9.891 1.00 87.62 105 ASN A C 1
ATOM 822 O O . ASN A 1 105 ? -9.962 -5.528 8.883 1.00 87.62 105 ASN A O 1
ATOM 826 N N . ALA A 1 106 ? -10.250 -3.979 10.484 1.00 86.88 106 ALA A N 1
ATOM 827 C CA . ALA A 1 106 ? -9.254 -3.048 9.950 1.00 86.88 106 ALA A CA 1
ATOM 828 C C . ALA A 1 106 ? -7.850 -3.677 9.841 1.00 86.88 106 ALA A C 1
ATOM 830 O O . ALA A 1 106 ? -7.147 -3.481 8.850 1.00 86.88 106 ALA A O 1
ATOM 831 N N . GLN A 1 107 ? -7.446 -4.487 10.82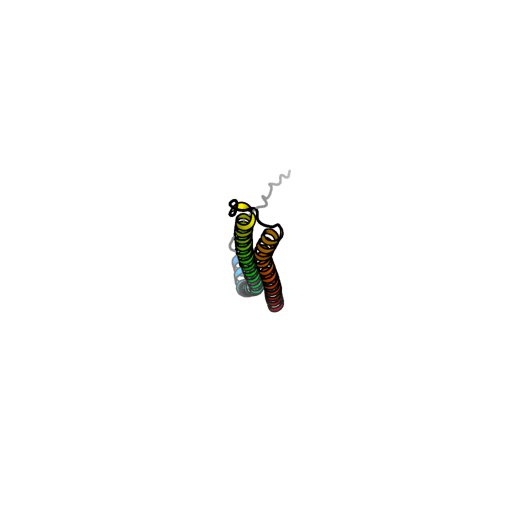6 1.00 86.69 107 GLN A N 1
ATOM 832 C CA . GLN A 1 107 ? -6.179 -5.221 10.784 1.00 86.69 107 GLN A CA 1
ATOM 833 C C . GLN A 1 107 ? -6.152 -6.278 9.669 1.00 86.69 107 GLN A C 1
ATOM 835 O O . GLN A 1 107 ? -5.131 -6.442 8.998 1.00 86.69 107 GLN A O 1
ATOM 840 N N . TYR A 1 108 ? -7.262 -6.989 9.459 1.00 88.75 108 TYR A N 1
ATOM 841 C CA . TYR A 1 108 ? -7.385 -7.980 8.391 1.00 88.75 108 TYR A CA 1
ATOM 842 C C . TYR A 1 108 ? -7.319 -7.328 7.003 1.00 88.75 108 TYR A C 1
ATOM 844 O O . TYR A 1 108 ? -6.576 -7.786 6.131 1.00 88.75 108 TYR A O 1
ATOM 852 N N . ASP A 1 109 ? -8.019 -6.210 6.818 1.00 88.75 109 ASP A N 1
ATOM 853 C CA . ASP A 1 109 ? -8.005 -5.449 5.569 1.00 88.75 109 ASP A CA 1
ATOM 854 C C . ASP A 1 109 ? -6.613 -4.898 5.260 1.00 88.75 109 ASP A C 1
ATOM 856 O O . ASP A 1 109 ? -6.122 -5.040 4.136 1.00 88.75 109 ASP A O 1
ATOM 860 N N . ARG A 1 110 ? -5.930 -4.349 6.272 1.00 85.94 110 ARG A N 1
ATOM 861 C CA . ARG A 1 110 ? -4.530 -3.924 6.166 1.00 85.94 110 ARG A CA 1
ATOM 862 C C . ARG A 1 110 ? -3.636 -5.076 5.708 1.00 85.94 110 ARG A C 1
ATOM 864 O O . ARG A 1 110 ? -2.860 -4.904 4.772 1.00 85.94 110 ARG A O 1
ATOM 871 N N . PHE A 1 111 ? -3.747 -6.251 6.326 1.00 86.38 111 PHE A N 1
ATOM 872 C CA . PHE A 1 111 ? -2.916 -7.405 5.974 1.00 86.38 111 PHE A CA 1
ATOM 873 C C . PHE A 1 111 ? -3.124 -7.851 4.518 1.00 86.38 111 PHE A C 1
ATOM 875 O O . PHE A 1 111 ? -2.160 -8.098 3.785 1.00 86.38 111 PHE A O 1
ATOM 882 N N . ASN A 1 112 ? -4.380 -7.891 4.068 1.00 87.38 112 ASN A N 1
ATOM 883 C CA . ASN A 1 112 ? -4.716 -8.231 2.688 1.00 87.38 112 ASN A CA 1
ATOM 884 C C . ASN A 1 112 ? -4.151 -7.214 1.690 1.00 87.38 112 ASN A C 1
ATOM 886 O O . ASN A 1 112 ? -3.574 -7.605 0.673 1.00 87.38 112 ASN A O 1
ATOM 890 N N . LYS A 1 113 ? -4.290 -5.915 1.975 1.00 87.38 113 LYS A N 1
ATOM 891 C CA . LYS A 1 113 ? -3.754 -4.852 1.117 1.00 87.38 113 LYS A CA 1
ATOM 892 C C . LYS A 1 113 ? -2.217 -4.886 1.058 1.00 87.38 113 LYS A C 1
ATOM 894 O O . LYS A 1 113 ? -1.666 -4.835 -0.036 1.00 87.38 113 LYS A O 1
ATOM 899 N N . VAL A 1 114 ? -1.525 -5.066 2.188 1.00 88.25 114 VAL A N 1
ATOM 900 C CA . VAL A 1 114 ? -0.052 -5.208 2.236 1.00 88.25 114 VAL A CA 1
ATOM 901 C C . VAL A 1 114 ? 0.425 -6.416 1.424 1.00 88.25 114 VAL A C 1
ATOM 903 O O . VAL A 1 114 ? 1.412 -6.329 0.692 1.00 88.25 114 VAL A O 1
ATOM 906 N N . THR A 1 115 ? -0.294 -7.538 1.502 1.00 85.88 115 THR A N 1
ATOM 907 C CA . THR A 1 115 ? 0.038 -8.742 0.726 1.00 85.88 115 THR A CA 1
ATOM 908 C C . THR A 1 115 ? -0.058 -8.486 -0.780 1.00 85.88 115 THR A C 1
ATOM 910 O O . THR A 1 115 ? 0.840 -8.892 -1.518 1.00 85.88 115 THR A O 1
ATOM 913 N N . LYS A 1 116 ? -1.105 -7.783 -1.236 1.00 86.44 116 LYS A N 1
ATOM 914 C CA . LYS A 1 116 ? -1.262 -7.395 -2.649 1.00 86.44 116 LYS A CA 1
ATOM 915 C C . LYS A 1 116 ? -0.151 -6.458 -3.107 1.00 86.44 116 LYS A C 1
ATOM 917 O O . LYS A 1 116 ? 0.503 -6.737 -4.100 1.00 86.44 116 LYS A O 1
ATOM 922 N N . LEU A 1 117 ? 0.147 -5.435 -2.314 1.00 83.50 117 LEU A N 1
ATOM 923 C CA . LEU A 1 117 ? 1.206 -4.471 -2.601 1.00 83.50 117 LEU A CA 1
ATOM 924 C C . LEU A 1 117 ? 2.574 -5.149 -2.817 1.00 83.50 117 LEU A C 1
ATOM 926 O O . LEU A 1 117 ? 3.315 -4.833 -3.744 1.00 83.50 117 LEU A O 1
ATOM 930 N N . SER A 1 118 ? 2.883 -6.155 -1.991 1.00 84.44 118 SER A N 1
ATOM 931 C CA . SER A 1 118 ? 4.087 -6.978 -2.144 1.00 84.44 118 SER A CA 1
ATOM 932 C C . SER A 1 118 ? 4.079 -7.831 -3.420 1.00 84.44 118 SER A C 1
ATOM 934 O O . SER A 1 118 ? 5.139 -8.114 -3.982 1.00 84.44 118 SER A O 1
ATOM 936 N N . GLN A 1 119 ? 2.915 -8.311 -3.861 1.00 86.62 119 GLN A N 1
ATOM 937 C CA . GLN A 1 119 ? 2.786 -9.039 -5.127 1.00 86.62 119 GLN A CA 1
ATOM 938 C C . GLN A 1 119 ? 2.991 -8.101 -6.319 1.00 86.62 119 GLN A C 1
ATOM 940 O O . GLN A 1 119 ? 3.758 -8.445 -7.216 1.00 86.62 119 GLN A O 1
ATOM 945 N N . ASP A 1 120 ? 2.391 -6.912 -6.283 1.00 85.44 120 ASP A N 1
ATOM 946 C CA . ASP A 1 120 ? 2.494 -5.910 -7.346 1.00 85.44 120 ASP A CA 1
ATOM 947 C C . ASP A 1 120 ? 3.937 -5.417 -7.510 1.00 85.44 120 ASP A C 1
ATOM 949 O O . ASP A 1 120 ? 4.471 -5.433 -8.617 1.00 85.44 120 ASP A O 1
ATOM 953 N N . PHE A 1 121 ? 4.627 -5.103 -6.406 1.00 84.88 121 PHE A N 1
ATOM 954 C CA . PHE A 1 121 ? 6.040 -4.715 -6.455 1.00 84.88 121 PHE A CA 1
ATOM 955 C C . PHE A 1 121 ? 6.931 -5.819 -7.040 1.00 84.88 121 PHE A C 1
ATOM 957 O O . PHE A 1 121 ? 7.787 -5.557 -7.882 1.00 84.88 121 PHE A O 1
ATOM 964 N N . ARG A 1 122 ? 6.716 -7.080 -6.635 1.00 86.25 122 ARG A N 1
ATOM 965 C CA . ARG A 1 122 ? 7.462 -8.218 -7.197 1.00 86.25 122 ARG A CA 1
ATOM 966 C C . ARG A 1 122 ? 7.195 -8.399 -8.685 1.00 86.25 122 ARG A C 1
ATOM 968 O O . ARG A 1 122 ? 8.103 -8.803 -9.398 1.00 86.25 122 ARG A O 1
ATOM 975 N N . LYS A 1 123 ? 5.974 -8.129 -9.143 1.00 87.38 123 LYS A N 1
ATOM 976 C CA . LYS A 1 123 ? 5.625 -8.205 -10.559 1.00 87.38 123 LYS A CA 1
ATOM 977 C C . LYS A 1 123 ? 6.388 -7.155 -11.369 1.00 87.38 123 LYS A C 1
ATOM 979 O O . LYS A 1 123 ? 7.028 -7.533 -12.339 1.00 87.38 123 LYS A O 1
ATOM 984 N N . VAL A 1 124 ? 6.404 -5.899 -10.918 1.00 84.12 124 VAL A N 1
ATOM 985 C CA . VAL A 1 124 ? 7.192 -4.830 -11.563 1.00 84.12 124 VAL A CA 1
ATOM 986 C C . VAL A 1 124 ? 8.677 -5.189 -11.591 1.00 84.12 124 VAL A C 1
ATOM 988 O O . VAL A 1 124 ? 9.335 -5.040 -12.612 1.00 84.12 124 VAL A O 1
ATOM 991 N N . LEU A 1 125 ? 9.201 -5.742 -10.496 1.00 85.31 125 LEU A N 1
ATOM 992 C CA . LEU A 1 125 ? 10.592 -6.185 -10.438 1.00 85.31 125 LEU A CA 1
ATOM 993 C C . LEU A 1 125 ? 10.902 -7.292 -11.463 1.00 85.31 125 LEU A C 1
ATOM 995 O O . LEU A 1 125 ? 11.982 -7.293 -12.034 1.00 85.31 125 LEU A O 1
ATOM 999 N N . TRP A 1 126 ? 9.967 -8.213 -11.715 1.00 88.81 126 TRP A N 1
ATOM 1000 C CA . TRP A 1 126 ? 10.120 -9.259 -12.735 1.00 88.81 126 TRP A CA 1
ATOM 1001 C C . TRP A 1 126 ? 9.923 -8.773 -14.173 1.00 88.81 126 TRP A C 1
ATOM 1003 O O . TRP A 1 126 ? 10.409 -9.426 -15.086 1.00 88.81 126 TRP A O 1
ATOM 1013 N N . GLU A 1 127 ? 9.193 -7.681 -14.389 1.00 86.19 127 GLU A N 1
ATOM 1014 C CA . GLU A 1 127 ? 9.004 -7.091 -15.721 1.00 86.19 127 GLU A CA 1
ATOM 1015 C C . GLU A 1 127 ? 10.230 -6.277 -16.171 1.00 86.19 127 GLU A C 1
ATOM 1017 O O . GLU A 1 127 ? 10.440 -6.105 -17.369 1.00 86.19 127 GLU A O 1
ATOM 1022 N N . GLU A 1 128 ? 11.045 -5.815 -15.217 1.00 82.06 128 GLU A N 1
ATOM 1023 C CA . GLU A 1 128 ? 12.219 -4.961 -15.445 1.00 82.06 128 GLU A CA 1
ATOM 1024 C C . GLU A 1 128 ? 13.576 -5.709 -15.383 1.00 82.06 128 GLU A C 1
ATOM 1026 O O . GLU A 1 128 ? 14.604 -5.113 -15.714 1.00 82.06 128 GLU A O 1
ATOM 1031 N N . ILE A 1 129 ? 13.602 -6.987 -14.961 1.00 72.88 129 ILE A N 1
ATOM 1032 C CA . ILE A 1 129 ? 14.787 -7.889 -14.962 1.00 72.88 129 ILE A CA 1
ATOM 1033 C C . ILE A 1 129 ? 14.809 -8.738 -16.235 1.00 72.88 129 ILE A C 1
ATOM 1035 O O . ILE A 1 129 ? 15.889 -8.811 -16.866 1.00 72.88 129 ILE A O 1
#

Radius of gyration: 34.25 Å; chains: 1; bounding box: 109×31×71 Å